Protein AF-A0A955KDF4-F1 (afdb_monomer_lite)

Secondary structure (DSSP, 8-state):
-EE------TT-STTHHHHHHHHHHHHTTSEETTGGGG-TT--TT----TTTHHHHHHHHHHHHHHHHHHHHHHHHHTT--

Radius of gyration: 24.6 Å; chains: 1; bounding box: 75×16×28 Å

Foldseek 3Di:
DEDEDDDDPPVHLPCLCVLLVVVVVVVVVHHYPPNVSNDPVADPVGCPPPVCPVVVVVVVVVVVVVVVVVVVVVVVVVVVD

Structure (mmCIF, N/CA/C/O backbone):
data_AF-A0A955KDF4-F1
#
_entry.id   AF-A0A955KDF4-F1
#
loop_
_atom_site.group_PDB
_atom_site.id
_atom_site.type_symbol
_atom_site.label_atom_id
_atom_site.label_alt_id
_atom_site.label_comp_id
_atom_site.label_asym_id
_atom_site.label_entity_id
_atom_site.label_seq_id
_atom_site.pdbx_PDB_ins_code
_atom_site.Cartn_x
_atom_site.Cartn_y
_atom_site.Cartn_z
_atom_site.occupancy
_atom_site.B_iso_or_equiv
_atom_site.auth_seq_id
_atom_site.auth_comp_id
_atom_site.auth_asym_id
_atom_site.auth_atom_id
_atom_site.pdbx_PDB_model_num
ATOM 1 N N . MET A 1 1 ? -16.271 -1.758 13.259 1.00 93.88 1 MET A N 1
ATOM 2 C CA . MET A 1 1 ? -16.558 -2.780 12.224 1.00 93.88 1 MET A CA 1
ATOM 3 C C . MET A 1 1 ? -15.338 -2.933 11.326 1.00 93.88 1 MET A C 1
ATOM 5 O O . MET A 1 1 ? -14.714 -1.918 11.034 1.00 93.88 1 MET A O 1
ATOM 9 N N . LYS A 1 2 ? -14.978 -4.160 10.927 1.00 97.44 2 LYS A N 1
ATOM 10 C CA . LYS A 1 2 ? -13.915 -4.419 9.938 1.00 97.44 2 LYS A CA 1
ATOM 11 C C . LYS A 1 2 ? -14.565 -4.801 8.608 1.00 97.44 2 LYS A C 1
ATOM 13 O O . LYS A 1 2 ? -15.486 -5.610 8.613 1.00 97.44 2 LYS A O 1
ATOM 18 N N . ILE A 1 3 ? -14.105 -4.215 7.509 1.00 97.50 3 ILE A N 1
ATOM 19 C CA . ILE A 1 3 ? -14.678 -4.379 6.169 1.00 97.50 3 ILE A CA 1
ATOM 20 C C . ILE A 1 3 ? -13.615 -4.991 5.258 1.00 97.50 3 ILE A C 1
ATOM 22 O O . ILE A 1 3 ? -12.494 -4.489 5.176 1.00 97.50 3 ILE A O 1
ATOM 26 N N . TYR A 1 4 ? -13.975 -6.070 4.565 1.00 96.62 4 TYR A N 1
ATOM 27 C CA . TYR A 1 4 ? -13.151 -6.683 3.529 1.00 96.62 4 TYR A CA 1
ATOM 28 C C . TYR A 1 4 ? -13.800 -6.414 2.171 1.00 96.62 4 TYR A C 1
ATOM 30 O O . TYR A 1 4 ? -14.877 -6.931 1.883 1.00 96.62 4 TYR A O 1
ATOM 38 N N . PHE A 1 5 ? -13.169 -5.566 1.363 1.00 94.06 5 PHE A N 1
ATOM 39 C CA . PHE A 1 5 ? -13.616 -5.238 0.012 1.00 94.06 5 PHE A CA 1
ATOM 40 C C . PHE A 1 5 ? -12.852 -6.104 -0.997 1.00 94.06 5 PHE A C 1
ATOM 42 O O . PHE A 1 5 ? -11.630 -6.212 -0.893 1.00 94.06 5 PHE A O 1
ATOM 49 N N . ALA A 1 6 ? -13.555 -6.727 -1.944 1.00 92.12 6 ALA A N 1
ATOM 50 C CA . ALA A 1 6 ? -12.967 -7.583 -2.972 1.00 92.12 6 ALA A CA 1
ATOM 51 C C . ALA A 1 6 ? -13.287 -7.026 -4.365 1.00 92.12 6 ALA A C 1
ATOM 53 O O . ALA A 1 6 ? -14.436 -6.697 -4.649 1.00 92.12 6 ALA A O 1
ATOM 54 N N . GLY A 1 7 ? -12.271 -6.946 -5.225 1.00 86.56 7 GLY A N 1
ATOM 55 C CA . GLY A 1 7 ? -12.382 -6.480 -6.607 1.00 86.56 7 GLY A CA 1
ATOM 56 C C . GLY A 1 7 ? -11.512 -7.322 -7.536 1.00 86.56 7 GLY A C 1
ATOM 57 O O . GLY A 1 7 ? -10.520 -7.916 -7.104 1.00 86.56 7 GLY A O 1
ATOM 58 N N . ALA A 1 8 ? -11.888 -7.408 -8.810 1.00 83.31 8 ALA A N 1
ATOM 59 C CA . ALA A 1 8 ? -11.089 -8.101 -9.811 1.00 83.31 8 ALA A CA 1
ATOM 60 C C . ALA A 1 8 ? -9.851 -7.258 -10.161 1.00 83.31 8 ALA A C 1
ATOM 62 O O . ALA A 1 8 ? -9.974 -6.103 -10.553 1.00 83.31 8 ALA A O 1
ATOM 63 N N . ILE A 1 9 ? -8.657 -7.843 -10.008 1.00 76.12 9 ILE A N 1
ATOM 64 C CA . ILE A 1 9 ? -7.369 -7.178 -10.304 1.00 76.12 9 ILE A CA 1
ATOM 65 C C . ILE A 1 9 ? -6.660 -7.831 -11.500 1.00 76.12 9 ILE A C 1
ATOM 67 O O . ILE A 1 9 ? -5.887 -7.203 -12.215 1.00 76.12 9 ILE A O 1
ATOM 71 N N . ARG A 1 10 ? -6.900 -9.131 -11.717 1.00 68.19 10 ARG A N 1
ATOM 72 C CA . ARG A 1 10 ? -6.147 -9.947 -12.685 1.00 68.19 10 ARG A CA 1
ATOM 73 C C . ARG A 1 10 ? -6.576 -9.753 -14.143 1.00 68.19 10 ARG A C 1
ATOM 75 O O . ARG A 1 10 ? -5.831 -10.157 -15.024 1.00 68.19 10 ARG A O 1
ATOM 82 N N . GLY A 1 11 ? -7.737 -9.140 -14.390 1.00 66.50 11 GLY A N 1
ATOM 83 C CA . GLY A 1 11 ? -8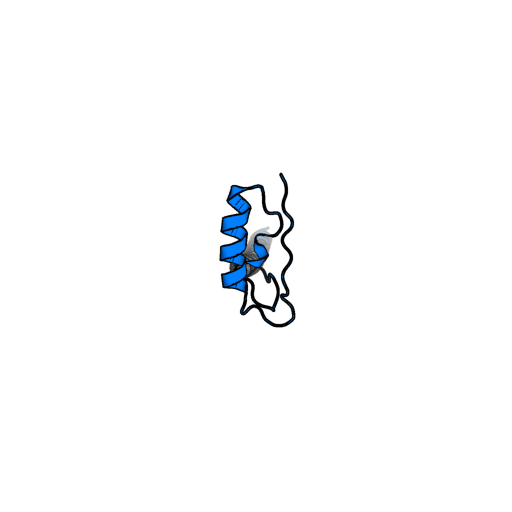.191 -8.761 -15.736 1.00 66.50 11 GLY A CA 1
ATOM 84 C C . GLY A 1 11 ? -7.682 -7.393 -16.202 1.00 66.50 11 GLY A C 1
ATOM 85 O O . GLY A 1 11 ? -7.928 -7.021 -17.339 1.00 66.50 11 GLY A O 1
ATOM 86 N N . GLY A 1 12 ? -6.987 -6.658 -15.330 1.00 69.00 12 GLY A N 1
ATOM 87 C CA . GLY A 1 12 ? -6.623 -5.259 -15.529 1.00 69.00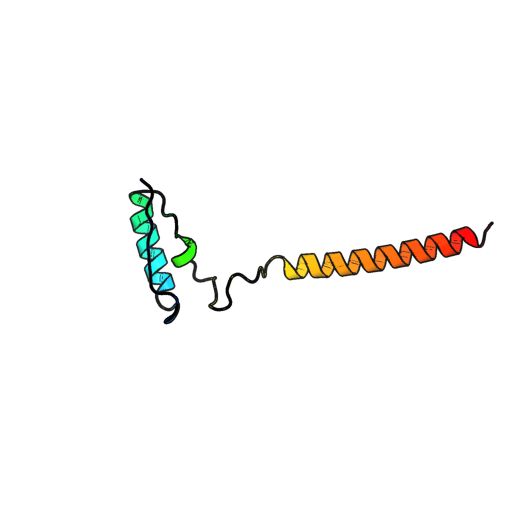 12 GLY A CA 1
ATOM 88 C C . GLY A 1 12 ? -6.790 -4.476 -14.227 1.00 69.00 12 GLY A C 1
ATOM 89 O O . GLY A 1 12 ? -7.569 -4.855 -13.353 1.00 69.00 12 GLY A O 1
ATOM 90 N N . ARG A 1 13 ? -6.031 -3.386 -14.082 1.00 78.56 13 ARG A N 1
ATOM 91 C CA . ARG A 1 13 ? -6.129 -2.440 -12.950 1.00 78.56 13 ARG A CA 1
ATOM 92 C C . ARG A 1 13 ? -6.856 -1.149 -13.339 1.00 78.56 13 ARG A C 1
ATOM 94 O O . ARG A 1 13 ? -6.727 -0.143 -12.653 1.00 78.56 13 ARG A O 1
ATOM 101 N N . GLU A 1 14 ? -7.614 -1.191 -14.431 1.00 82.94 14 GLU A N 1
ATOM 102 C CA . GLU A 1 14 ? -8.378 -0.059 -14.972 1.00 82.94 14 GLU A CA 1
ATOM 103 C C . GLU A 1 14 ? -9.388 0.477 -13.943 1.00 82.94 14 GLU A C 1
ATOM 105 O O . GLU A 1 14 ? -9.579 1.683 -13.820 1.00 82.94 14 GLU A O 1
ATOM 110 N N . ASP A 1 15 ? -9.925 -0.412 -13.102 1.00 87.44 15 ASP A N 1
ATOM 111 C CA . ASP A 1 15 ? -10.861 -0.071 -12.030 1.00 87.44 15 ASP A CA 1
ATOM 112 C C . ASP A 1 15 ? -10.190 0.380 -10.719 1.00 87.44 15 ASP A C 1
ATOM 114 O O . ASP A 1 15 ? -10.887 0.635 -9.738 1.00 87.44 15 ASP A O 1
ATOM 118 N N . ALA A 1 16 ? -8.858 0.505 -10.646 1.00 86.75 16 ALA A N 1
ATOM 119 C CA . ALA A 1 16 ? -8.177 0.893 -9.402 1.00 86.75 16 ALA A CA 1
ATOM 120 C C . ALA A 1 16 ? -8.669 2.252 -8.865 1.00 86.75 16 ALA A C 1
ATOM 122 O O . ALA A 1 16 ? -8.906 2.400 -7.665 1.00 86.75 16 ALA A O 1
ATOM 123 N N . GLU A 1 17 ? -8.921 3.225 -9.745 1.00 89.69 17 GLU A N 1
ATOM 124 C CA . GLU A 1 17 ? -9.509 4.512 -9.347 1.00 89.69 17 GLU A CA 1
ATOM 125 C C . GLU A 1 17 ? -10.947 4.375 -8.831 1.00 89.69 17 GLU A C 1
ATOM 127 O O . GLU A 1 17 ? -11.357 5.080 -7.904 1.00 89.69 17 GLU A O 1
ATOM 132 N N . LEU A 1 18 ? -11.731 3.465 -9.416 1.00 91.88 18 LEU A N 1
ATOM 133 C CA . LEU A 1 18 ? -13.082 3.165 -8.949 1.00 91.88 18 LEU A CA 1
ATOM 134 C C . LEU A 1 18 ? -13.033 2.510 -7.563 1.00 91.88 18 LEU A C 1
ATOM 136 O O . LEU A 1 18 ? -13.772 2.913 -6.664 1.00 91.88 18 LEU A O 1
ATOM 140 N N . TYR A 1 19 ? -12.122 1.559 -7.358 1.00 93.12 19 TYR A N 1
ATOM 141 C CA . TYR A 1 19 ? -11.896 0.913 -6.068 1.00 93.12 19 TYR A CA 1
ATOM 142 C C . TYR A 1 19 ? -11.490 1.922 -4.995 1.00 93.12 19 TYR A C 1
ATOM 144 O O . TYR A 1 19 ? -12.041 1.869 -3.897 1.00 93.12 19 TYR A O 1
ATOM 152 N N . ALA A 1 20 ? -10.625 2.891 -5.311 1.00 93.31 20 ALA A N 1
ATOM 153 C CA . ALA A 1 20 ? -10.266 3.969 -4.386 1.00 93.31 20 ALA A CA 1
ATOM 154 C C . ALA A 1 20 ? -11.502 4.748 -3.906 1.00 93.31 20 ALA A C 1
ATOM 156 O O . ALA A 1 20 ? -11.698 4.929 -2.703 1.00 93.31 20 ALA A O 1
ATOM 157 N N . LYS A 1 21 ? -12.391 5.137 -4.831 1.00 95.62 21 LYS A N 1
ATOM 158 C CA . LYS A 1 21 ? -13.638 5.855 -4.503 1.00 95.62 21 LYS A CA 1
ATOM 159 C C . LYS A 1 21 ? -14.562 5.023 -3.612 1.00 95.62 21 LYS A C 1
ATOM 161 O O . LYS A 1 21 ? -15.124 5.547 -2.652 1.00 95.62 21 LYS A O 1
ATOM 166 N N . VAL A 1 22 ? -14.709 3.730 -3.902 1.00 95.69 22 VAL A N 1
ATOM 167 C CA . VAL A 1 22 ? -15.530 2.816 -3.090 1.00 95.69 22 VAL A CA 1
ATOM 168 C C . VAL A 1 22 ? -14.939 2.645 -1.689 1.00 95.69 22 VAL A C 1
ATOM 170 O O . VAL A 1 22 ? -15.667 2.740 -0.701 1.00 95.69 22 VAL A O 1
ATOM 173 N N . ILE A 1 23 ? -13.623 2.452 -1.581 1.00 95.75 23 ILE A N 1
ATOM 174 C CA . ILE A 1 23 ? -12.915 2.317 -0.302 1.00 95.75 23 ILE A CA 1
ATOM 175 C C . ILE A 1 23 ? -13.102 3.567 0.566 1.00 95.75 23 ILE A C 1
ATOM 177 O O . ILE A 1 23 ? -13.391 3.432 1.755 1.00 95.75 23 ILE A O 1
ATOM 181 N N . GLU A 1 24 ? -13.023 4.769 -0.009 1.00 97.12 24 GLU A N 1
ATOM 182 C CA . GLU A 1 24 ? -13.252 6.025 0.722 1.00 97.12 24 GLU A CA 1
ATOM 183 C C . GLU A 1 24 ? -14.680 6.150 1.267 1.00 97.12 24 GLU A C 1
ATOM 185 O O . GLU A 1 24 ? -14.898 6.652 2.373 1.00 97.12 24 GLU A O 1
ATOM 190 N N . ILE A 1 25 ? -15.675 5.633 0.544 1.00 97.62 25 I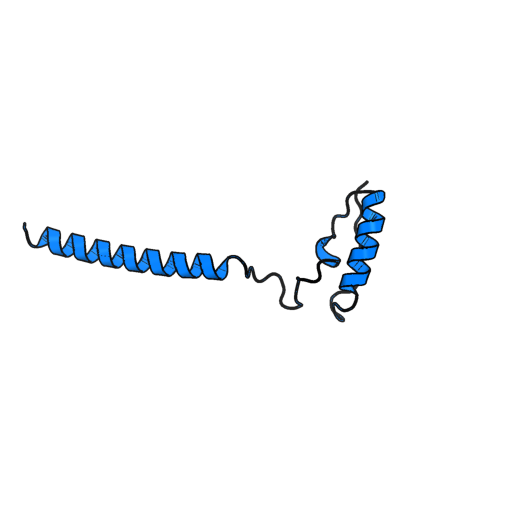LE A N 1
ATOM 191 C CA . ILE A 1 25 ? -17.045 5.556 1.064 1.00 97.62 25 ILE A CA 1
ATOM 192 C C . ILE A 1 25 ? -17.111 4.554 2.224 1.00 97.62 25 ILE A C 1
ATOM 194 O O . ILE A 1 25 ? -17.670 4.871 3.274 1.00 97.62 25 ILE A O 1
ATOM 198 N N . LEU A 1 26 ? -16.515 3.368 2.072 1.00 97.56 26 LEU A N 1
ATOM 199 C CA . LEU A 1 26 ? -16.541 2.306 3.085 1.00 97.56 26 LEU A CA 1
ATOM 200 C C . LEU A 1 26 ? -15.827 2.699 4.385 1.00 97.56 26 LEU A C 1
ATOM 202 O O . LEU A 1 26 ? -16.289 2.322 5.465 1.00 97.56 26 LEU A O 1
ATOM 206 N N . LYS A 1 27 ? -14.765 3.510 4.308 1.00 96.88 27 LYS A N 1
ATOM 207 C CA . LYS A 1 27 ? -14.041 4.044 5.477 1.00 96.88 27 LYS A CA 1
ATOM 208 C C . LYS A 1 27 ? -14.937 4.834 6.436 1.00 96.88 27 LYS A C 1
ATOM 210 O O . LYS A 1 27 ? -14.666 4.856 7.634 1.00 96.88 27 LYS A O 1
ATOM 215 N N . LYS A 1 28 ? -16.045 5.409 5.952 1.00 97.75 28 LYS A N 1
ATOM 216 C CA . LYS A 1 28 ? -17.044 6.093 6.798 1.00 97.75 28 LYS A CA 1
ATOM 217 C C . LYS A 1 28 ? -17.806 5.138 7.722 1.00 97.75 28 LYS A C 1
ATOM 219 O O . LYS A 1 28 ? -18.349 5.576 8.730 1.00 97.75 28 LYS A O 1
ATOM 224 N N . TYR A 1 29 ? -17.849 3.847 7.390 1.00 97.12 29 TYR A N 1
ATOM 225 C CA . TYR A 1 29 ? -18.627 2.830 8.104 1.00 97.12 29 TYR A CA 1
ATOM 226 C C . TYR A 1 29 ? -17.751 1.854 8.905 1.00 97.12 29 TYR A C 1
ATOM 228 O O . TYR A 1 29 ? -18.243 1.160 9.797 1.00 97.12 29 TYR A O 1
ATOM 236 N N . GLY A 1 30 ? -16.449 1.783 8.623 1.00 96.69 30 GLY A N 1
ATOM 237 C CA . GLY A 1 30 ? -15.525 0.928 9.359 1.00 96.69 30 GLY A CA 1
ATOM 238 C C . GLY A 1 30 ? -14.118 0.896 8.777 1.00 96.69 30 GLY A C 1
ATOM 239 O O . GLY A 1 30 ? -13.816 1.518 7.766 1.00 96.69 30 GLY A O 1
ATOM 240 N N . THR A 1 31 ? -13.243 0.128 9.421 1.00 97.81 31 THR A N 1
ATOM 241 C CA . THR A 1 31 ? -11.864 -0.057 8.961 1.00 97.81 31 THR A CA 1
ATOM 242 C C . THR A 1 31 ? -11.844 -1.001 7.763 1.00 97.81 31 THR A C 1
ATOM 244 O O . THR A 1 31 ? -12.207 -2.171 7.902 1.00 97.81 31 THR A O 1
ATOM 247 N N . VAL A 1 32 ? -11.408 -0.512 6.602 1.00 97.56 32 VAL A N 1
ATOM 248 C CA . VAL A 1 32 ? -11.247 -1.321 5.386 1.00 97.56 32 VAL A CA 1
ATOM 249 C C . VAL A 1 32 ? -9.883 -2.009 5.411 1.00 97.56 32 VAL A C 1
ATOM 251 O O . VAL A 1 32 ? -8.857 -1.348 5.501 1.00 97.56 32 VAL A O 1
ATOM 254 N N . LEU A 1 33 ? -9.864 -3.340 5.341 1.00 96.81 33 LEU A N 1
ATOM 255 C CA . LEU A 1 33 ? -8.636 -4.144 5.445 1.00 96.81 33 LEU A CA 1
ATOM 256 C C . LEU A 1 33 ? -7.884 -4.290 4.112 1.00 96.81 33 LEU A C 1
ATOM 258 O O . LEU A 1 33 ? -6.750 -4.760 4.084 1.00 96.81 33 LEU A O 1
ATOM 262 N N . THR A 1 34 ? -8.525 -3.918 3.005 1.00 93.25 34 THR A N 1
ATOM 263 C CA . THR A 1 34 ? -8.040 -4.119 1.633 1.00 93.25 34 THR A CA 1
ATOM 264 C C . THR A 1 34 ? -7.909 -2.804 0.863 1.00 93.25 34 THR A C 1
ATOM 266 O O . THR A 1 34 ? -8.157 -2.740 -0.336 1.00 93.25 34 THR A O 1
ATOM 269 N N . GLU A 1 35 ? -7.508 -1.725 1.541 1.00 91.00 35 GLU A N 1
ATOM 270 C CA . GLU A 1 35 ? -7.403 -0.394 0.920 1.00 91.00 35 GLU A CA 1
ATOM 271 C C . GLU A 1 35 ? -6.390 -0.315 -0.238 1.00 91.00 35 GLU A C 1
ATOM 273 O O . GLU A 1 35 ? -6.563 0.476 -1.161 1.00 91.00 35 GLU A O 1
ATOM 278 N N . HIS A 1 36 ? -5.398 -1.209 -0.251 1.00 87.38 36 HIS A N 1
ATOM 279 C CA . HIS A 1 36 ? -4.407 -1.348 -1.323 1.00 87.38 36 HIS A CA 1
ATOM 280 C C . HIS A 1 36 ? -5.019 -1.677 -2.696 1.00 87.38 36 HIS A C 1
ATOM 282 O O . HIS A 1 36 ? -4.369 -1.490 -3.720 1.00 87.38 36 HIS A O 1
ATOM 288 N N . LEU A 1 37 ? -6.271 -2.143 -2.753 1.00 87.12 37 LEU A N 1
ATOM 289 C CA . LEU A 1 37 ? -6.965 -2.371 -4.024 1.00 87.12 37 LEU A CA 1
ATOM 290 C C . LEU A 1 37 ? -7.203 -1.073 -4.808 1.00 87.12 37 LEU A C 1
ATOM 292 O O . LEU A 1 37 ? -7.251 -1.119 -6.035 1.00 87.12 37 LEU A O 1
ATOM 296 N N . GLY A 1 38 ? -7.325 0.063 -4.113 1.00 86.81 38 GLY A N 1
ATOM 297 C CA . GLY A 1 38 ? -7.495 1.385 -4.720 1.00 86.81 38 GLY A CA 1
ATOM 298 C C . GLY A 1 38 ? -6.192 2.138 -4.994 1.00 86.81 38 GLY A C 1
ATOM 299 O O . GLY A 1 38 ? -6.220 3.208 -5.592 1.00 86.81 38 GLY A O 1
ATOM 300 N N . ASP A 1 39 ? -5.044 1.618 -4.559 1.00 85.56 39 ASP A N 1
ATOM 301 C CA . ASP A 1 39 ? -3.761 2.286 -4.769 1.00 85.56 39 ASP A CA 1
ATOM 302 C C . ASP A 1 39 ? -3.356 2.141 -6.233 1.00 85.56 39 ASP A C 1
ATOM 304 O O . ASP A 1 39 ? -3.050 1.032 -6.654 1.00 85.56 39 ASP A O 1
ATOM 308 N N . THR A 1 40 ? -3.345 3.224 -7.013 1.00 77.88 40 THR A N 1
ATOM 309 C CA . THR A 1 40 ? -3.002 3.230 -8.447 1.00 77.88 40 THR A CA 1
ATOM 310 C C . THR A 1 40 ? -1.506 3.047 -8.722 1.00 77.88 40 THR A C 1
ATOM 312 O O . THR A 1 40 ? -1.137 2.683 -9.838 1.00 77.88 40 THR A O 1
ATOM 315 N N . SER A 1 41 ? -0.640 3.194 -7.713 1.00 73.50 41 SER A N 1
ATOM 316 C CA . SER A 1 41 ? 0.817 3.044 -7.848 1.00 73.50 41 SER A CA 1
ATOM 317 C C . SER A 1 41 ? 1.283 1.585 -7.943 1.00 73.50 41 SER A C 1
ATOM 319 O O . SER A 1 41 ? 2.376 1.302 -8.438 1.00 73.50 41 SER A O 1
ATOM 321 N N . ILE A 1 42 ? 0.442 0.632 -7.527 1.00 70.00 42 ILE A N 1
ATOM 322 C CA . ILE A 1 42 ? 0.752 -0.802 -7.564 1.00 70.00 42 ILE A CA 1
ATOM 323 C C . ILE A 1 42 ? 0.683 -1.314 -9.012 1.00 70.00 42 ILE A C 1
ATOM 325 O O . ILE A 1 42 ? -0.376 -1.616 -9.555 1.00 70.00 42 ILE A O 1
ATOM 329 N N . THR A 1 43 ? 1.805 -1.426 -9.708 1.00 63.12 43 THR A N 1
ATOM 330 C CA . THR A 1 43 ? 1.776 -2.013 -11.056 1.00 63.12 43 THR A CA 1
ATOM 331 C C . THR A 1 43 ? 1.503 -3.521 -10.987 1.00 63.12 43 THR A C 1
ATOM 333 O O . THR A 1 43 ? 1.731 -4.176 -9.967 1.00 63.12 43 THR A O 1
ATOM 336 N N . SER A 1 44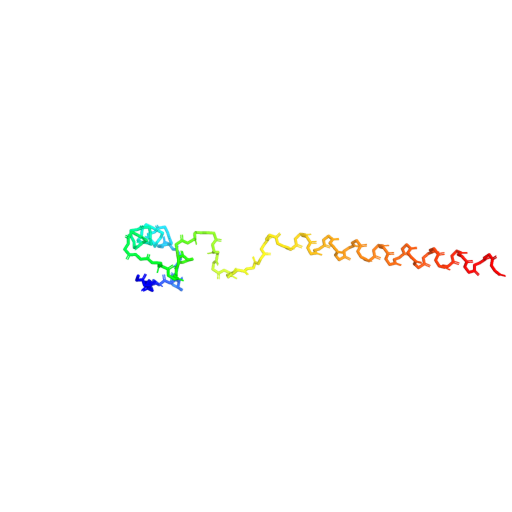 ? 1.026 -4.108 -12.090 1.00 57.28 44 SER A N 1
ATOM 337 C CA . SER A 1 44 ? 0.787 -5.557 -12.220 1.00 57.28 44 SER A CA 1
ATOM 338 C C . SER A 1 44 ? 2.031 -6.414 -11.931 1.00 57.28 44 SER A C 1
ATOM 340 O O . SER A 1 44 ? 1.909 -7.619 -11.730 1.00 57.28 44 SER A O 1
ATOM 342 N N . ALA A 1 45 ? 3.218 -5.797 -11.883 1.00 55.50 45 ALA A N 1
ATOM 343 C CA . ALA A 1 45 ? 4.488 -6.423 -11.530 1.00 55.50 45 ALA A CA 1
ATOM 344 C C . ALA A 1 45 ? 4.638 -6.735 -10.026 1.00 55.50 45 ALA A C 1
ATOM 346 O O . ALA A 1 45 ? 5.647 -7.306 -9.616 1.00 55.50 45 ALA A O 1
ATOM 347 N N . GLY A 1 46 ? 3.641 -6.409 -9.198 1.00 55.00 46 GLY A N 1
ATOM 348 C CA . GLY A 1 46 ? 3.730 -6.587 -7.755 1.00 55.00 46 GLY A CA 1
ATOM 349 C C . GLY A 1 46 ? 4.635 -5.541 -7.107 1.00 55.00 46 GLY A C 1
ATOM 350 O O . GLY A 1 46 ? 5.318 -4.761 -7.770 1.00 55.00 46 GLY A O 1
ATOM 351 N N . GLN A 1 47 ? 4.603 -5.508 -5.778 1.00 48.62 47 GLN A N 1
ATOM 352 C CA . GLN A 1 47 ? 5.389 -4.611 -4.933 1.00 48.62 47 GLN A CA 1
ATOM 353 C C . GLN A 1 47 ? 6.887 -4.963 -5.028 1.00 48.62 47 GLN A C 1
ATOM 355 O O . GLN A 1 47 ? 7.483 -5.516 -4.108 1.00 48.62 47 GLN A O 1
ATOM 360 N N . MET A 1 48 ? 7.534 -4.665 -6.154 1.00 51.06 48 MET A N 1
ATOM 361 C CA . MET A 1 48 ? 8.983 -4.525 -6.160 1.00 51.06 48 MET A CA 1
ATOM 362 C C . MET A 1 48 ? 9.280 -3.213 -5.447 1.00 51.06 48 MET A C 1
ATOM 364 O O . MET A 1 48 ? 8.935 -2.144 -5.939 1.00 51.06 48 MET A O 1
ATOM 368 N N . ALA A 1 49 ? 9.840 -3.313 -4.242 1.00 53.28 49 ALA A N 1
ATOM 369 C CA . ALA A 1 49 ? 10.186 -2.203 -3.364 1.00 53.28 49 ALA A CA 1
ATOM 370 C C . ALA A 1 49 ? 11.133 -1.204 -4.057 1.00 53.28 49 ALA A C 1
ATOM 372 O O . ALA A 1 49 ? 12.350 -1.245 -3.881 1.00 53.28 49 ALA A O 1
ATOM 373 N N . GLN A 1 50 ? 10.580 -0.301 -4.861 1.00 55.22 50 GLN A N 1
ATOM 374 C CA . GLN A 1 50 ? 11.366 0.596 -5.704 1.00 55.22 50 GLN A CA 1
ATOM 375 C C . GLN A 1 50 ? 12.041 1.706 -4.884 1.00 55.22 50 GLN A C 1
ATOM 377 O O . GLN A 1 50 ? 13.070 2.235 -5.292 1.00 55.22 50 GLN A O 1
ATOM 382 N N . GLU A 1 51 ? 11.553 1.974 -3.672 1.00 56.44 51 GLU A N 1
ATOM 383 C CA . GLU A 1 51 ? 12.124 2.984 -2.773 1.00 56.44 51 GLU A CA 1
ATOM 384 C C . GLU A 1 51 ? 13.420 2.543 -2.067 1.00 56.44 51 GLU A C 1
ATOM 386 O O . GLU A 1 51 ? 14.182 3.385 -1.590 1.00 56.44 51 GLU A O 1
ATOM 391 N N . ASN A 1 52 ? 13.723 1.239 -2.029 1.00 64.62 52 ASN A N 1
ATOM 392 C CA . ASN A 1 52 ? 14.876 0.718 -1.283 1.00 64.62 52 ASN A CA 1
ATOM 393 C C . ASN A 1 52 ? 16.022 0.212 -2.162 1.00 64.62 52 ASN A C 1
ATOM 395 O O . ASN A 1 52 ? 17.133 0.056 -1.660 1.00 64.62 52 ASN A O 1
ATOM 399 N N . LEU A 1 53 ? 15.811 0.010 -3.465 1.00 69.62 53 LEU A N 1
ATOM 400 C CA . LEU A 1 53 ? 16.847 -0.536 -4.351 1.00 69.62 53 LEU A CA 1
ATOM 401 C C . LEU A 1 53 ? 18.068 0.384 -4.464 1.00 69.62 53 LEU A C 1
ATOM 403 O O . LEU A 1 53 ? 19.195 -0.091 -4.368 1.00 69.62 53 LEU A O 1
ATOM 407 N N . GLN A 1 54 ? 17.863 1.698 -4.585 1.00 73.56 54 GLN A N 1
ATOM 408 C CA . GLN A 1 54 ? 18.972 2.658 -4.651 1.00 73.56 54 GLN A CA 1
ATOM 409 C C . GLN A 1 54 ? 19.765 2.714 -3.340 1.00 73.56 54 GLN A C 1
ATOM 411 O O . GLN A 1 54 ? 20.993 2.718 -3.362 1.00 73.56 54 GLN A O 1
ATOM 416 N N . LYS A 1 55 ? 19.076 2.700 -2.190 1.00 79.31 55 LYS A N 1
ATOM 417 C CA . LYS A 1 55 ? 19.721 2.699 -0.867 1.00 79.31 55 LYS A CA 1
ATOM 418 C C . LYS A 1 55 ? 20.514 1.417 -0.624 1.00 79.31 55 LYS A C 1
ATOM 420 O O . LYS A 1 55 ? 21.647 1.492 -0.160 1.00 79.31 55 LYS A O 1
ATOM 425 N N . ILE A 1 56 ? 19.942 0.262 -0.969 1.00 82.81 56 ILE A N 1
ATOM 426 C CA . ILE A 1 56 ? 20.609 -1.041 -0.857 1.00 82.81 56 ILE A CA 1
ATOM 427 C C . ILE A 1 56 ? 21.842 -1.075 -1.762 1.00 82.81 56 ILE A C 1
ATOM 429 O O . ILE A 1 56 ? 22.929 -1.397 -1.294 1.00 82.81 56 ILE A O 1
ATOM 433 N N . TYR A 1 57 ? 21.700 -0.665 -3.023 1.00 82.50 57 TYR A N 1
ATOM 434 C CA . TYR A 1 57 ? 22.798 -0.641 -3.987 1.00 82.50 57 TYR A CA 1
ATOM 435 C C . TYR A 1 57 ? 23.964 0.245 -3.521 1.00 82.50 57 TYR A C 1
ATOM 437 O O . TYR A 1 57 ? 25.118 -0.190 -3.518 1.00 82.50 57 TYR A O 1
ATOM 445 N N . LEU A 1 58 ? 23.668 1.461 -3.046 1.00 85.69 58 LEU A N 1
ATOM 446 C CA . LEU A 1 58 ? 24.675 2.371 -2.493 1.00 85.69 58 LEU A CA 1
ATOM 447 C C . LEU A 1 58 ? 25.344 1.799 -1.235 1.00 85.69 58 LEU A C 1
ATOM 449 O O . LEU A 1 58 ? 26.567 1.872 -1.110 1.00 85.69 58 LEU A O 1
ATOM 453 N N . ALA A 1 59 ? 24.577 1.190 -0.327 1.00 88.56 59 ALA A N 1
ATOM 454 C CA . ALA A 1 59 ? 25.118 0.574 0.884 1.00 88.56 59 ALA A CA 1
ATOM 455 C C . ALA A 1 59 ? 26.072 -0.592 0.566 1.00 88.56 59 ALA A C 1
ATOM 457 O O . ALA A 1 59 ? 27.130 -0.706 1.188 1.00 88.56 59 ALA A O 1
ATOM 458 N N . THR A 1 60 ? 25.746 -1.423 -0.429 1.00 87.06 60 THR A N 1
ATOM 459 C CA . THR A 1 60 ? 26.608 -2.530 -0.871 1.00 87.06 60 THR A CA 1
ATOM 460 C C . THR A 1 60 ? 27.934 -2.026 -1.445 1.00 87.06 60 THR A C 1
ATOM 462 O O . THR A 1 60 ? 28.990 -2.557 -1.099 1.00 87.06 60 THR A O 1
ATOM 465 N N . ILE A 1 61 ? 27.910 -0.971 -2.267 1.00 91.81 61 ILE A N 1
ATOM 466 C CA . ILE A 1 61 ? 29.129 -0.374 -2.842 1.00 91.81 61 ILE A CA 1
ATOM 467 C C . ILE A 1 61 ? 30.026 0.217 -1.749 1.00 91.81 61 ILE A C 1
ATOM 469 O O . ILE A 1 61 ? 31.230 -0.046 -1.724 1.00 91.81 61 ILE A O 1
ATOM 473 N N . LEU A 1 62 ? 29.450 0.987 -0.822 1.00 92.44 62 LEU A N 1
ATOM 474 C CA . LEU A 1 62 ? 30.198 1.625 0.264 1.00 92.44 62 LEU A CA 1
ATOM 475 C C . LEU A 1 62 ? 30.850 0.600 1.196 1.00 92.44 62 LEU A C 1
ATOM 477 O O . LEU A 1 62 ? 32.005 0.775 1.580 1.00 92.44 62 LEU A O 1
ATOM 481 N N . ALA A 1 63 ? 30.153 -0.493 1.515 1.00 92.50 63 ALA A N 1
ATOM 482 C CA . ALA A 1 6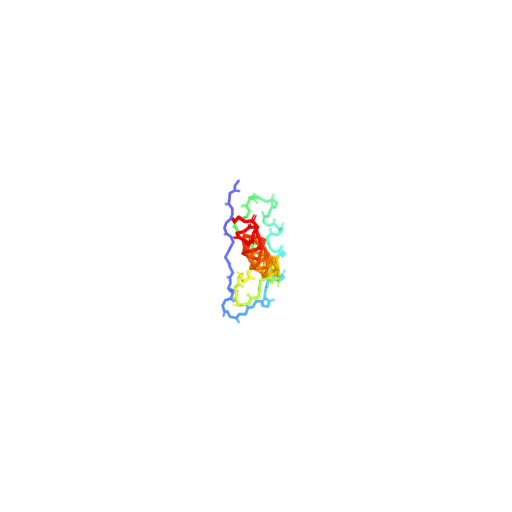3 ? 30.716 -1.580 2.313 1.00 92.50 63 ALA A CA 1
ATOM 483 C C . ALA A 1 63 ? 31.926 -2.235 1.621 1.00 92.50 63 ALA A C 1
ATOM 485 O O . ALA A 1 63 ? 32.940 -2.507 2.269 1.00 92.50 63 ALA A O 1
ATOM 486 N N . GLY A 1 64 ? 31.853 -2.433 0.300 1.00 93.62 64 GLY A N 1
ATOM 487 C CA . GLY A 1 64 ? 32.963 -2.953 -0.503 1.00 93.62 64 GLY A CA 1
ATOM 488 C C . GLY A 1 64 ? 34.182 -2.027 -0.502 1.00 93.62 64 GLY A C 1
ATOM 489 O O . GLY A 1 64 ? 35.297 -2.474 -0.231 1.00 93.62 64 GLY A O 1
ATOM 490 N N . LEU A 1 65 ? 33.973 -0.726 -0.724 1.00 93.88 65 LEU A N 1
ATOM 491 C CA . LEU A 1 65 ? 35.041 0.282 -0.676 1.00 93.88 65 LEU A CA 1
ATOM 492 C C . LEU A 1 65 ? 35.681 0.371 0.714 1.00 93.88 65 LEU A C 1
ATOM 494 O O . LEU A 1 65 ? 36.903 0.413 0.836 1.00 93.88 65 LEU A O 1
ATOM 498 N N . MET A 1 66 ? 34.872 0.329 1.773 1.00 94.38 66 MET A N 1
ATOM 499 C CA . MET A 1 66 ? 35.359 0.356 3.153 1.00 94.38 66 MET A CA 1
ATOM 500 C C . MET A 1 66 ? 36.224 -0.870 3.471 1.00 94.38 66 MET A C 1
ATOM 502 O O . MET A 1 66 ? 37.264 -0.745 4.116 1.00 94.38 66 MET A O 1
ATOM 506 N N . SER A 1 67 ? 35.840 -2.046 2.967 1.00 94.19 67 SER A N 1
ATOM 507 C CA . SER A 1 67 ? 36.638 -3.270 3.086 1.00 94.19 67 SER A CA 1
ATOM 508 C C . SER A 1 67 ? 37.992 -3.151 2.375 1.00 94.19 67 SER A C 1
ATOM 510 O O . SER A 1 67 ? 39.023 -3.502 2.953 1.00 94.19 67 SER A O 1
ATOM 512 N N . GLN A 1 68 ? 38.019 -2.586 1.163 1.00 95.56 68 GLN A N 1
ATOM 513 C CA . GLN A 1 68 ? 39.261 -2.351 0.417 1.00 95.56 68 GLN A CA 1
ATOM 514 C C . GLN A 1 68 ? 40.187 -1.372 1.146 1.00 95.56 68 GLN A C 1
ATOM 516 O O . GLN A 1 68 ? 41.375 -1.654 1.301 1.00 95.56 68 GLN A O 1
ATOM 521 N N . ILE A 1 69 ? 39.645 -0.267 1.664 1.00 94.50 69 ILE A N 1
ATOM 522 C CA . ILE A 1 69 ? 40.404 0.718 2.448 1.00 94.50 69 ILE A CA 1
ATOM 523 C C . ILE A 1 69 ? 40.982 0.069 3.710 1.00 94.50 69 ILE A C 1
ATOM 525 O O . ILE A 1 69 ? 42.171 0.208 3.984 1.00 94.50 69 ILE A O 1
ATOM 529 N N . LEU A 1 70 ? 40.180 -0.699 4.452 1.00 94.00 70 LEU A N 1
ATOM 530 C CA . LEU A 1 70 ? 40.645 -1.424 5.640 1.00 94.00 70 LEU A CA 1
ATOM 531 C C . LEU A 1 70 ? 41.743 -2.439 5.304 1.00 94.00 70 LEU A C 1
ATOM 533 O O . LEU A 1 70 ? 42.693 -2.591 6.071 1.00 94.00 70 LEU A O 1
ATOM 537 N N . SER A 1 71 ? 41.637 -3.127 4.166 1.00 93.00 71 SER A N 1
ATOM 538 C CA . SER A 1 71 ? 42.666 -4.057 3.694 1.00 93.00 71 SER A CA 1
ATOM 539 C C . SER A 1 71 ? 43.977 -3.335 3.376 1.00 93.00 71 SER A C 1
ATOM 541 O O . SER A 1 71 ? 45.042 -3.781 3.807 1.00 93.00 71 SER A O 1
ATOM 543 N N . LEU A 1 72 ? 43.906 -2.193 2.687 1.00 94.19 72 LEU A N 1
ATOM 544 C CA . LEU A 1 72 ? 45.069 -1.364 2.366 1.00 94.19 72 LEU A CA 1
ATOM 545 C C . LEU A 1 72 ? 45.727 -0.803 3.627 1.00 94.19 72 LEU A C 1
ATOM 547 O O . LEU A 1 72 ? 46.938 -0.926 3.781 1.00 94.19 72 LEU A O 1
ATOM 551 N N . LEU A 1 73 ? 44.943 -0.274 4.569 1.00 94.75 73 LEU A N 1
ATOM 552 C CA . LEU A 1 73 ? 45.452 0.232 5.846 1.00 94.75 73 LEU A CA 1
ATOM 553 C C . LEU A 1 73 ? 46.150 -0.864 6.652 1.00 94.75 73 LEU A C 1
ATOM 555 O O . LEU A 1 73 ? 47.259 -0.657 7.133 1.00 94.75 73 LEU A O 1
ATOM 559 N N . LYS A 1 74 ? 45.550 -2.058 6.743 1.00 92.94 74 LYS A N 1
ATOM 560 C CA . LYS A 1 74 ? 46.185 -3.215 7.392 1.00 92.94 74 LYS A CA 1
ATOM 561 C C . LYS A 1 74 ? 47.464 -3.647 6.676 1.00 92.94 74 LYS A C 1
ATOM 563 O O . LYS A 1 74 ? 48.405 -4.075 7.332 1.00 92.94 74 LYS A O 1
ATOM 568 N N . SER A 1 75 ? 47.500 -3.569 5.346 1.00 92.19 75 SER A N 1
ATOM 569 C CA . SER A 1 75 ? 48.693 -3.905 4.564 1.00 92.19 75 SER A CA 1
ATOM 570 C C . SER A 1 75 ? 49.822 -2.904 4.769 1.00 92.19 75 SER A C 1
ATOM 572 O O . SER A 1 75 ? 50.971 -3.318 4.861 1.00 92.19 75 SER A O 1
ATOM 574 N N . LEU A 1 76 ? 49.494 -1.615 4.857 1.00 91.50 76 LEU A N 1
ATOM 575 C CA . LEU A 1 76 ? 50.458 -0.564 5.150 1.00 91.50 76 LEU A CA 1
ATOM 576 C C . LEU A 1 76 ? 51.001 -0.724 6.566 1.00 91.50 76 LEU A C 1
ATOM 578 O O . LEU A 1 76 ? 52.210 -0.755 6.727 1.00 91.50 76 LEU A O 1
ATOM 582 N N . LEU A 1 77 ? 50.136 -0.912 7.568 1.00 89.88 77 LEU A N 1
ATOM 583 C CA . LEU A 1 77 ? 50.545 -1.040 8.971 1.00 89.88 77 LEU A CA 1
ATOM 584 C C . LEU A 1 77 ? 51.528 -2.203 9.197 1.00 89.88 77 LEU A C 1
ATOM 586 O O . LEU A 1 77 ? 52.532 -2.027 9.871 1.00 89.88 77 LEU A O 1
ATOM 590 N N . ARG A 1 78 ? 51.283 -3.359 8.561 1.00 83.38 78 ARG A N 1
ATOM 591 C CA . ARG A 1 78 ? 52.160 -4.546 8.623 1.00 83.38 78 ARG A CA 1
ATOM 592 C C . ARG A 1 78 ? 53.523 -4.375 7.947 1.00 83.38 78 ARG A C 1
ATOM 594 O O . ARG A 1 78 ? 54.358 -5.255 8.075 1.00 83.38 78 ARG A O 1
ATOM 601 N N . HIS A 1 79 ? 53.723 -3.322 7.158 1.00 75.44 79 HIS A N 1
ATOM 602 C CA . HIS A 1 79 ? 55.002 -3.045 6.497 1.00 75.44 79 HIS A CA 1
ATOM 603 C C . HIS A 1 79 ? 55.933 -2.168 7.353 1.00 75.44 79 HIS A C 1
ATOM 605 O O . HIS A 1 79 ? 57.073 -1.943 6.960 1.00 75.44 79 HIS A O 1
ATOM 611 N N . TRP A 1 80 ? 55.441 -1.654 8.488 1.00 61.81 80 TRP A N 1
ATOM 612 C CA . TRP A 1 80 ? 56.191 -0.827 9.443 1.00 61.81 80 TRP A CA 1
ATOM 613 C C . TRP A 1 80 ? 56.530 -1.572 10.751 1.00 61.81 80 TRP A C 1
ATOM 615 O O . TRP A 1 80 ? 57.013 -0.944 11.691 1.00 61.81 80 TRP A O 1
ATOM 625 N N . GLU A 1 81 ? 56.282 -2.886 10.798 1.00 59.19 81 GLU A N 1
ATOM 626 C CA . GLU A 1 81 ? 56.754 -3.838 11.820 1.00 59.19 81 GLU A CA 1
ATOM 627 C C . GLU A 1 81 ? 57.861 -4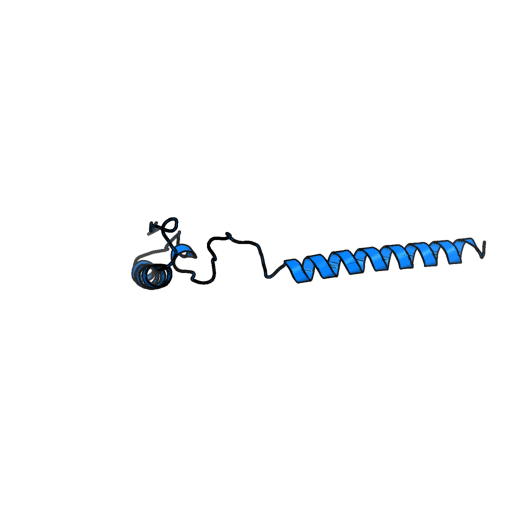.717 11.226 1.00 59.19 81 GLU A C 1
ATOM 629 O O . GLU A 1 81 ? 58.866 -4.952 11.935 1.00 59.19 81 GLU A O 1
#

Sequence (81 aa):
MKIYFAGAIRGGREDAELYAKVIEILKKYGTVLTEHLGDTSITSAGQMAQENLQKIYLATILAGLMSQILSLLKSLLRHWE

pLDDT: mean 84.1, std 13.94, range [48.62, 97.81]